Protein AF-A0A8J9VPK0-F1 (afdb_monomer_lite)

Foldseek 3Di:
DDDDPDPDPDCVVVVVVVVVVVVVVVVVVVVVVVVVVVVVVVVVVCVVCVPPLCSLLVVLVVLLVVLVVVLVVLCVVPVPVVCVVVVVDDPVRVVVSVVSNVVSVVSSVVSVVVNVVSVVVVVPDPPPDPPPDPDPDPDDDPDPDDDDDDDD

Radius of gyration: 35.79 Å; chains: 1; bounding box: 76×83×116 Å

Sequence (152 aa):
MAQRPPTEPLPWEDWAEHLMYPHLINMTAELIRDTTYKLRHAEKIKDRHSHSITYELGFIAAGIQERFQRMLKIYRKYADMKAFEESTYTVPELMNAYHVMQGDYNEIRLEKGIFHDIVRKYESTPPTTPPGPPRSTPGGRRRVTWRSNLNE

pLDDT: mean 78.14, std 18.07, range [34.44, 96.19]

Secondary structure (DSSP, 8-state):
-PPPPP-PPPTHHHHHHHHHHHHHHHHHHHHHHHHHHHHHHHHHHHHHHTT-HHHHHHHHHHHHHHHHHHHHHHHHHH--HHHHHTT-S-HHHHHHHHHHHHHHHHHHHHHHHHHHHHHHHHHTS------PPP------------------

Organism: NCBI:txid405034

Structure (mmCIF, N/CA/C/O backbone):
data_AF-A0A8J9VPK0-F1
#
_entry.id   AF-A0A8J9VPK0-F1
#
loop_
_atom_site.group_PDB
_atom_site.id
_atom_site.type_symbol
_atom_site.label_atom_id
_atom_site.label_alt_id
_atom_site.label_comp_id
_atom_site.label_asym_id
_atom_site.label_entity_id
_atom_site.label_seq_id
_atom_site.pdbx_PDB_ins_code
_atom_site.Cartn_x
_atom_site.Cartn_y
_atom_site.Cartn_z
_atom_site.occupancy
_atom_site.B_iso_or_equiv
_atom_site.auth_seq_id
_atom_site.auth_comp_id
_atom_site.auth_asym_id
_atom_site.auth_atom_id
_atom_site.pdbx_PDB_model_num
ATOM 1 N N . MET A 1 1 ? -1.304 21.893 65.669 1.00 42.88 1 MET A N 1
ATOM 2 C CA . MET A 1 1 ? -1.990 22.033 64.367 1.00 42.88 1 MET A CA 1
ATOM 3 C C . MET A 1 1 ? -0.920 22.214 63.303 1.00 42.88 1 MET A C 1
ATOM 5 O O . MET A 1 1 ? -0.283 23.256 63.292 1.00 42.88 1 MET A O 1
ATOM 9 N N . ALA A 1 2 ? -0.636 21.184 62.505 1.00 46.53 2 ALA A N 1
ATOM 10 C CA . ALA A 1 2 ? 0.344 21.279 61.422 1.00 46.53 2 ALA A CA 1
ATOM 11 C C . ALA A 1 2 ? -0.335 21.895 60.189 1.00 46.53 2 ALA A C 1
ATOM 13 O O . ALA A 1 2 ? -1.359 21.383 59.736 1.00 46.53 2 ALA A O 1
ATOM 14 N N . GLN A 1 3 ? 0.197 23.014 59.693 1.00 53.97 3 GLN A N 1
ATOM 15 C CA . GLN A 1 3 ? -0.254 23.635 58.447 1.00 53.97 3 GLN A CA 1
ATOM 16 C C . GLN A 1 3 ? 0.055 22.683 57.284 1.00 53.97 3 GLN A C 1
ATOM 18 O O . GLN A 1 3 ? 1.180 22.198 57.163 1.00 53.97 3 GLN A O 1
ATOM 23 N N . ARG A 1 4 ? -0.953 22.370 56.460 1.00 59.81 4 ARG A N 1
ATOM 24 C CA . ARG A 1 4 ? -0.746 21.612 55.218 1.00 59.81 4 ARG A CA 1
ATOM 25 C C . ARG A 1 4 ? 0.060 22.475 54.239 1.00 59.81 4 ARG A C 1
ATOM 27 O O . ARG A 1 4 ? -0.176 23.683 54.202 1.00 59.81 4 ARG A O 1
ATOM 34 N N . PRO A 1 5 ? 0.985 21.885 53.464 1.00 59.09 5 PRO A N 1
ATOM 35 C CA . PRO A 1 5 ? 1.724 22.627 52.453 1.00 59.09 5 PRO A CA 1
ATOM 36 C C . PRO A 1 5 ? 0.765 23.164 51.375 1.00 59.09 5 PRO A C 1
ATOM 38 O O . PRO A 1 5 ? -0.277 22.545 51.129 1.00 59.09 5 PRO A O 1
ATOM 41 N N . PRO A 1 6 ? 1.090 24.309 50.753 1.00 62.16 6 PRO A N 1
ATOM 42 C CA . PRO A 1 6 ? 0.264 24.906 49.711 1.00 62.16 6 PRO A CA 1
ATOM 43 C C . PRO A 1 6 ? 0.149 23.960 48.506 1.00 62.16 6 PRO A C 1
ATOM 45 O O . PRO A 1 6 ? 1.143 23.415 48.035 1.00 62.16 6 PRO A O 1
ATOM 48 N N . THR A 1 7 ? -1.079 23.758 48.027 1.00 63.50 7 THR A N 1
ATOM 49 C CA . THR A 1 7 ? -1.459 22.926 46.869 1.00 63.50 7 THR A CA 1
ATOM 50 C C . THR A 1 7 ? -1.463 23.710 45.553 1.00 63.50 7 THR A C 1
ATOM 52 O O . THR A 1 7 ? -2.238 23.395 44.653 1.00 63.50 7 THR A O 1
ATOM 55 N N . GLU A 1 8 ? -0.659 24.765 45.438 1.00 65.56 8 GLU A N 1
ATOM 56 C CA . GLU A 1 8 ? -0.534 25.475 44.164 1.00 65.56 8 GLU A CA 1
ATOM 57 C C . GLU A 1 8 ? 0.303 24.619 43.199 1.00 65.56 8 GLU A C 1
ATOM 59 O O . GLU A 1 8 ? 1.391 24.175 43.587 1.00 65.56 8 GLU A O 1
ATOM 64 N N . PRO A 1 9 ? -0.194 24.331 41.977 1.00 61.62 9 PRO A N 1
ATOM 65 C CA . PRO A 1 9 ? 0.585 23.613 40.980 1.00 61.62 9 PRO A CA 1
ATOM 66 C C . PRO A 1 9 ? 1.862 24.405 40.709 1.00 61.62 9 PRO A C 1
ATOM 68 O O . PRO A 1 9 ? 1.848 25.625 40.529 1.00 61.62 9 PRO A O 1
ATOM 71 N N . LEU A 1 10 ? 2.992 23.710 40.776 1.00 60.53 10 LEU A N 1
ATOM 72 C CA . LEU A 1 10 ? 4.291 24.333 40.603 1.00 60.53 10 LEU A CA 1
ATOM 73 C C . LEU A 1 10 ? 4.396 24.884 39.166 1.00 60.53 10 LEU A C 1
ATOM 75 O O . LEU A 1 10 ? 4.022 24.183 38.227 1.00 60.53 10 LEU A O 1
ATOM 79 N N . PRO A 1 11 ? 4.981 26.079 38.959 1.00 66.25 11 PRO A N 1
ATOM 80 C CA . PRO A 1 11 ? 4.996 26.740 37.654 1.00 66.25 11 PRO A CA 1
ATOM 81 C C . PRO A 1 11 ? 5.651 25.920 36.534 1.00 66.25 11 PRO A C 1
ATOM 83 O O . PRO A 1 11 ? 5.478 26.235 35.369 1.00 66.25 11 PRO A O 1
ATOM 86 N N . TRP A 1 12 ? 6.432 24.884 36.844 1.00 64.38 12 TRP A N 1
ATOM 87 C CA . TRP A 1 12 ? 7.152 24.113 35.833 1.00 64.38 12 TRP A CA 1
ATOM 88 C C . TRP A 1 12 ? 6.246 23.267 34.922 1.00 64.38 12 TRP A C 1
ATOM 90 O O . TRP A 1 12 ? 6.712 22.909 33.845 1.00 64.38 12 TRP A O 1
ATOM 100 N N . GLU A 1 13 ? 4.994 22.969 35.293 1.00 62.28 13 GLU A N 1
ATOM 101 C CA . GLU A 1 13 ? 4.053 22.245 34.415 1.00 62.28 13 GLU A CA 1
ATOM 102 C C . GLU A 1 13 ? 3.681 23.092 33.185 1.00 62.28 13 GLU A C 1
ATOM 104 O O . GLU A 1 13 ? 3.863 22.645 32.052 1.00 62.28 13 GLU A O 1
ATOM 109 N N . ASP A 1 14 ? 3.321 24.363 33.390 1.00 62.97 14 ASP A N 1
ATOM 110 C CA . ASP A 1 14 ? 3.019 25.309 32.305 1.00 62.97 14 ASP A CA 1
ATOM 111 C C . ASP A 1 14 ? 4.242 25.578 31.412 1.00 62.97 14 ASP A C 1
ATOM 113 O O . ASP A 1 14 ? 4.126 25.727 30.193 1.00 62.97 14 ASP A O 1
ATOM 117 N N . TRP A 1 15 ? 5.440 25.620 32.004 1.00 61.09 15 TRP A N 1
ATOM 118 C CA . TRP A 1 15 ? 6.693 25.820 31.268 1.00 61.09 15 TRP A CA 1
ATOM 119 C C . TRP A 1 15 ? 7.106 24.577 30.478 1.00 61.09 15 TRP A C 1
ATOM 121 O O . TRP A 1 15 ? 7.621 24.703 29.365 1.00 61.09 15 TRP A O 1
ATOM 131 N N . ALA A 1 16 ? 6.879 23.382 31.029 1.00 60.22 16 ALA A N 1
ATOM 132 C CA . ALA A 1 16 ? 7.121 22.128 30.334 1.00 60.22 16 ALA A CA 1
ATOM 133 C C . ALA A 1 16 ? 6.208 22.012 29.109 1.00 60.22 16 ALA A C 1
ATOM 135 O O . ALA A 1 16 ? 6.706 21.724 28.021 1.00 60.22 16 ALA A O 1
ATOM 136 N N . GLU A 1 17 ? 4.917 22.333 29.240 1.00 61.09 17 GLU A N 1
ATOM 137 C CA . GLU A 1 17 ? 3.999 22.389 28.099 1.00 61.09 17 GLU A CA 1
ATOM 138 C C . GLU A 1 17 ? 4.445 23.428 27.060 1.00 61.09 17 GLU A C 1
ATOM 140 O O . GLU A 1 17 ? 4.558 23.104 25.874 1.00 61.09 17 GLU A O 1
ATOM 145 N N . HIS A 1 18 ? 4.802 24.646 27.488 1.00 64.44 18 HIS A N 1
ATOM 146 C CA . HIS A 1 18 ? 5.265 25.711 26.587 1.00 64.44 18 HIS A CA 1
ATOM 147 C C . HIS A 1 18 ? 6.545 25.365 25.815 1.00 64.44 18 HIS A C 1
ATOM 149 O O . HIS A 1 18 ? 6.712 25.819 24.684 1.00 64.44 18 HIS A O 1
ATOM 155 N N . LEU A 1 19 ? 7.452 24.573 26.394 1.00 68.12 19 LEU A N 1
ATOM 156 C CA . LEU A 1 19 ? 8.678 24.109 25.731 1.00 68.12 19 LEU A CA 1
ATOM 157 C C . LEU A 1 19 ? 8.443 22.867 24.857 1.00 68.12 19 LEU A C 1
ATOM 159 O O . LEU A 1 19 ? 9.154 22.661 23.868 1.00 68.12 19 LEU A O 1
ATOM 163 N N . MET A 1 20 ? 7.428 22.063 25.178 1.00 74.25 20 MET A N 1
ATOM 164 C CA . MET A 1 20 ? 7.103 20.838 24.452 1.00 74.25 20 MET A CA 1
ATOM 165 C C . MET A 1 20 ? 6.479 21.127 23.081 1.00 74.25 20 MET A C 1
ATOM 167 O O . MET A 1 20 ? 6.825 20.457 22.106 1.00 74.25 20 MET A O 1
ATOM 171 N N . TYR A 1 21 ? 5.629 22.155 22.963 1.00 77.06 21 TYR A N 1
ATOM 172 C CA . TYR A 1 21 ? 5.005 22.523 21.683 1.00 77.06 21 TYR A CA 1
ATOM 173 C C . TYR A 1 21 ? 6.022 22.928 20.593 1.00 77.06 21 TYR A C 1
ATOM 175 O O . TYR A 1 21 ? 5.986 22.334 19.511 1.00 77.06 21 TYR A O 1
ATOM 183 N N . PRO A 1 22 ? 6.972 23.858 20.826 1.00 85.12 22 PRO A N 1
ATOM 184 C CA . PRO A 1 22 ? 8.008 24.195 19.849 1.00 85.12 22 PRO A CA 1
ATOM 185 C C . PRO A 1 22 ? 8.885 22.997 19.476 1.00 85.12 22 PRO A C 1
ATOM 187 O O . PRO A 1 22 ? 9.261 22.840 18.314 1.00 85.12 22 PRO A O 1
ATOM 190 N N . HIS A 1 23 ? 9.195 22.130 20.445 1.00 83.81 23 HIS A N 1
ATOM 191 C CA . HIS A 1 23 ? 9.985 20.927 20.199 1.00 83.81 23 HIS A CA 1
ATOM 192 C C . HIS A 1 23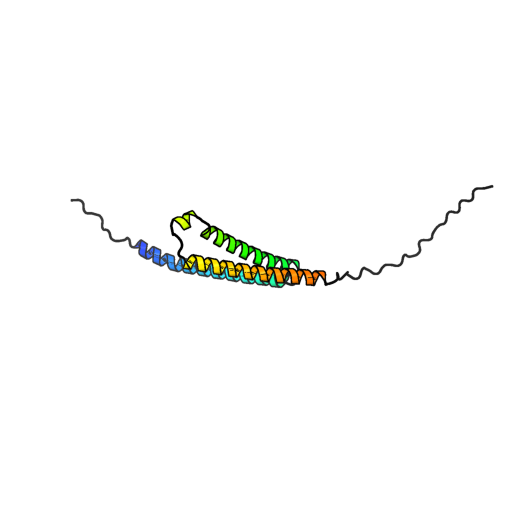 ? 9.240 19.929 19.301 1.00 83.81 23 HIS A C 1
ATOM 194 O O . HIS A 1 23 ? 9.804 19.444 18.321 1.00 83.81 23 HIS A O 1
ATOM 200 N N . LEU A 1 24 ? 7.954 19.687 19.569 1.00 85.25 24 LEU A N 1
ATOM 201 C CA . LEU A 1 24 ? 7.099 18.834 18.746 1.00 85.25 24 LEU A CA 1
ATOM 202 C C . LEU A 1 24 ? 6.967 19.378 17.314 1.00 85.25 24 LEU A C 1
ATOM 204 O O . LEU A 1 24 ? 7.055 18.613 16.352 1.00 85.25 24 LEU A O 1
ATOM 208 N N . ILE A 1 25 ? 6.810 20.697 17.161 1.00 88.62 25 ILE A N 1
ATOM 209 C CA . ILE A 1 25 ? 6.760 21.364 15.851 1.00 88.62 25 ILE A CA 1
ATOM 210 C C . ILE A 1 25 ? 8.074 21.156 15.091 1.00 88.62 25 ILE A C 1
ATOM 212 O O . ILE A 1 25 ? 8.045 20.778 13.919 1.00 88.62 25 ILE A O 1
ATOM 216 N N . ASN A 1 26 ? 9.220 21.339 15.751 1.00 91.50 26 ASN A N 1
ATOM 217 C CA . ASN A 1 26 ? 10.530 21.136 15.132 1.00 91.50 26 ASN A CA 1
ATOM 218 C C . ASN A 1 26 ? 10.748 19.678 14.711 1.00 91.50 26 ASN A C 1
ATOM 220 O O . ASN A 1 26 ? 11.117 19.434 13.563 1.00 91.50 26 ASN A O 1
ATOM 224 N N . MET A 1 27 ? 10.437 18.710 15.578 1.00 90.88 27 MET A N 1
ATOM 225 C CA . MET A 1 27 ? 10.515 17.288 15.223 1.00 90.88 27 MET A CA 1
ATOM 226 C C . MET A 1 27 ? 9.599 16.946 14.043 1.00 90.88 27 MET A C 1
ATOM 228 O O . MET A 1 27 ? 9.996 16.228 13.128 1.00 90.88 27 MET A O 1
ATOM 232 N N . THR A 1 28 ? 8.381 17.491 14.024 1.00 92.12 28 THR A N 1
ATOM 233 C CA . THR A 1 28 ? 7.437 17.282 12.918 1.00 92.12 28 THR A CA 1
ATOM 234 C C . THR A 1 28 ? 7.987 17.861 11.613 1.00 92.12 28 THR A C 1
ATOM 236 O O . THR A 1 28 ? 7.937 17.206 10.572 1.00 92.12 28 THR A O 1
ATOM 239 N N . ALA A 1 29 ? 8.566 19.062 11.654 1.00 92.94 29 ALA A N 1
ATOM 240 C CA . ALA A 1 29 ? 9.187 19.691 10.494 1.00 92.94 29 ALA A CA 1
ATOM 241 C C . ALA A 1 29 ? 10.392 18.891 9.966 1.00 92.94 29 ALA A C 1
ATOM 243 O O . ALA A 1 29 ? 10.556 18.755 8.750 1.00 92.94 29 ALA A O 1
ATOM 244 N N . GLU A 1 30 ? 11.217 18.334 10.853 1.00 93.44 30 GLU A N 1
ATOM 245 C CA . GLU A 1 30 ? 12.329 17.455 10.480 1.00 93.44 30 GLU A CA 1
ATOM 246 C C . GLU A 1 30 ? 11.840 16.155 9.841 1.00 93.44 30 GLU A C 1
ATOM 248 O O . GLU A 1 30 ? 12.327 15.789 8.769 1.00 93.44 30 GLU A O 1
ATOM 253 N N . LEU A 1 31 ? 10.824 15.511 10.423 1.00 92.88 31 LEU A N 1
ATOM 254 C CA . LEU A 1 31 ? 10.202 14.312 9.858 1.00 92.88 31 LEU A CA 1
ATOM 255 C C 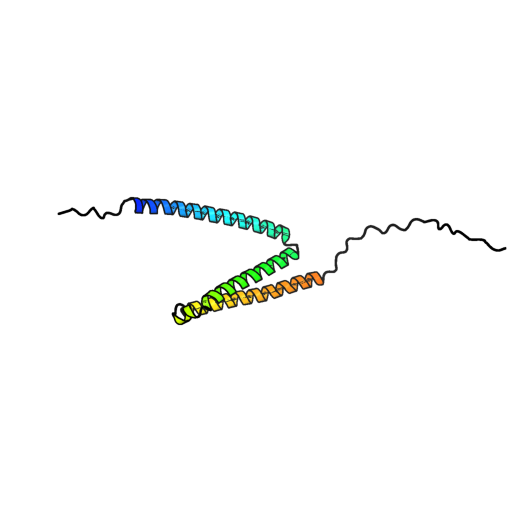. LEU A 1 31 ? 9.628 14.575 8.463 1.00 92.88 31 LEU A C 1
ATOM 257 O O . LEU A 1 31 ? 9.844 13.781 7.547 1.00 92.88 31 LEU A O 1
ATOM 261 N N . ILE A 1 32 ? 8.941 15.703 8.266 1.00 94.69 32 ILE A N 1
ATOM 262 C CA . ILE A 1 32 ? 8.402 16.085 6.953 1.00 94.69 32 ILE A CA 1
ATOM 263 C C . ILE A 1 32 ? 9.536 16.269 5.941 1.00 94.69 32 ILE A C 1
ATOM 265 O O . ILE A 1 32 ? 9.452 15.758 4.819 1.00 94.69 32 ILE A O 1
ATOM 269 N N . ARG A 1 33 ? 10.613 16.971 6.316 1.00 94.50 33 ARG A N 1
ATOM 270 C CA . ARG A 1 33 ? 11.772 17.175 5.433 1.00 94.50 33 ARG A CA 1
ATOM 271 C C . ARG A 1 33 ? 12.430 15.851 5.061 1.00 94.50 33 ARG A C 1
ATOM 273 O O . ARG A 1 33 ? 12.638 15.609 3.874 1.00 94.50 33 ARG A O 1
ATOM 280 N N . ASP A 1 34 ? 12.716 14.997 6.039 1.00 95.56 34 ASP A N 1
ATOM 281 C CA . ASP A 1 34 ? 13.306 13.672 5.815 1.00 95.56 34 ASP A CA 1
ATOM 282 C C . ASP A 1 34 ? 12.433 12.821 4.881 1.00 95.56 34 ASP A C 1
ATOM 284 O O . ASP A 1 34 ? 12.911 12.304 3.868 1.00 95.56 34 ASP A O 1
ATOM 288 N N . THR A 1 35 ? 11.126 12.769 5.146 1.00 92.75 35 THR A N 1
ATOM 289 C CA . THR A 1 35 ? 10.162 12.045 4.305 1.00 92.75 35 THR A CA 1
ATOM 290 C C . THR A 1 35 ? 10.164 12.582 2.872 1.00 92.75 35 THR A C 1
ATOM 292 O O . THR A 1 35 ? 10.211 11.809 1.916 1.00 92.75 35 THR A O 1
ATOM 295 N N . THR A 1 36 ? 10.206 13.907 2.703 1.00 94.31 36 THR A N 1
ATOM 296 C CA . THR A 1 36 ? 10.271 14.553 1.381 1.00 94.31 36 THR A CA 1
ATOM 297 C C . THR A 1 36 ? 11.549 14.177 0.628 1.00 94.31 36 THR A C 1
ATOM 299 O O . THR A 1 36 ? 11.507 13.887 -0.569 1.00 94.31 36 THR A O 1
ATOM 302 N N . TYR A 1 37 ? 12.700 14.157 1.307 1.00 93.19 37 TYR A N 1
ATOM 303 C CA . TYR A 1 37 ? 13.966 13.756 0.691 1.00 93.19 37 TYR A CA 1
ATOM 304 C C . TYR A 1 37 ? 13.969 12.283 0.280 1.00 93.19 37 TYR A C 1
ATOM 306 O O . TYR A 1 37 ? 14.400 11.960 -0.831 1.00 93.19 37 TYR A O 1
ATOM 314 N N . LYS A 1 38 ? 13.450 11.399 1.135 1.00 93.88 38 LYS A N 1
ATOM 315 C CA . LYS A 1 38 ? 13.334 9.966 0.843 1.00 93.88 38 LYS A CA 1
ATOM 316 C C . LYS A 1 38 ? 12.411 9.699 -0.342 1.00 93.88 38 LYS A C 1
ATOM 318 O O . LYS A 1 38 ? 12.780 8.912 -1.211 1.00 93.88 38 LYS A O 1
ATOM 323 N N . LEU A 1 39 ? 11.279 10.400 -0.433 1.00 92.25 39 LEU A N 1
ATOM 324 C CA . LEU A 1 39 ? 10.370 10.310 -1.580 1.00 92.25 39 LEU A CA 1
ATOM 325 C C . LEU A 1 39 ? 11.066 10.706 -2.885 1.00 92.25 39 LEU A C 1
ATOM 327 O O . LEU A 1 39 ? 11.087 9.919 -3.828 1.00 92.25 39 LEU A O 1
ATOM 331 N N . ARG A 1 40 ? 11.744 11.860 -2.911 1.00 92.19 40 ARG A N 1
ATOM 332 C CA . ARG A 1 40 ? 12.511 12.296 -4.094 1.00 92.19 40 ARG A CA 1
ATOM 333 C C . ARG A 1 40 ? 13.591 11.294 -4.498 1.00 92.19 40 ARG A C 1
ATOM 335 O O . ARG A 1 40 ? 13.888 11.132 -5.679 1.00 92.19 40 ARG A O 1
ATOM 342 N N . HIS A 1 41 ? 14.233 10.649 -3.527 1.00 92.19 41 HIS A N 1
ATOM 343 C CA . HIS A 1 41 ? 15.240 9.632 -3.813 1.00 92.19 41 HIS A CA 1
ATOM 344 C C . HIS A 1 41 ? 14.609 8.351 -4.379 1.00 92.19 41 HIS A C 1
ATOM 346 O O . HIS A 1 41 ? 15.132 7.781 -5.336 1.00 92.19 41 HIS A O 1
ATOM 352 N N . ALA A 1 42 ? 13.476 7.918 -3.825 1.00 88.00 42 ALA A N 1
ATOM 353 C CA . ALA A 1 42 ? 12.723 6.772 -4.320 1.00 88.00 42 ALA A CA 1
ATOM 354 C C . ALA A 1 42 ? 12.225 6.993 -5.759 1.00 88.00 42 ALA A C 1
ATOM 356 O O . ALA A 1 42 ? 12.361 6.095 -6.587 1.00 88.00 42 ALA A O 1
ATOM 357 N N . GLU A 1 43 ? 11.745 8.196 -6.086 1.00 89.50 43 GLU A N 1
ATOM 358 C CA . GLU A 1 43 ? 11.350 8.580 -7.450 1.00 89.50 43 GLU A CA 1
ATOM 359 C C . GLU A 1 43 ? 12.516 8.462 -8.436 1.00 89.50 43 GLU A C 1
ATOM 361 O O . GLU A 1 43 ? 12.391 7.808 -9.466 1.00 89.50 43 GLU A O 1
ATOM 366 N N . LYS A 1 44 ? 13.698 8.979 -8.084 1.00 90.25 44 LYS A N 1
ATOM 367 C CA . LYS A 1 44 ? 14.893 8.842 -8.935 1.00 90.25 44 LYS A CA 1
ATOM 368 C C . LYS A 1 44 ? 15.282 7.384 -9.190 1.00 90.25 44 LYS A C 1
ATOM 370 O O . LYS A 1 44 ? 15.734 7.054 -10.285 1.00 90.25 44 LYS A O 1
ATOM 375 N N . ILE A 1 45 ? 15.156 6.516 -8.182 1.00 85.62 45 ILE A N 1
ATOM 376 C CA . ILE A 1 45 ? 15.410 5.075 -8.338 1.00 85.62 45 ILE A CA 1
ATOM 377 C C . ILE A 1 45 ? 14.365 4.465 -9.272 1.00 85.62 45 ILE A C 1
ATOM 379 O O . ILE A 1 45 ? 14.728 3.721 -10.184 1.00 85.62 45 ILE A O 1
ATOM 383 N N . LYS A 1 46 ? 13.087 4.799 -9.069 1.00 86.94 46 LYS A N 1
ATOM 384 C CA . LYS A 1 46 ? 11.990 4.346 -9.923 1.00 86.94 46 LYS A CA 1
ATOM 385 C C . LYS A 1 46 ? 12.236 4.718 -11.378 1.00 86.94 46 LYS A C 1
ATOM 387 O O . LYS A 1 46 ? 12.212 3.835 -12.225 1.00 86.94 46 LYS A O 1
ATOM 392 N N . ASP A 1 47 ? 12.556 5.973 -11.663 1.00 87.69 47 ASP A N 1
ATOM 393 C CA . ASP A 1 47 ? 12.780 6.441 -13.034 1.00 87.69 47 ASP A CA 1
ATOM 394 C C . ASP A 1 47 ? 13.980 5.757 -13.695 1.00 87.69 47 ASP A C 1
ATOM 396 O O . ASP A 1 47 ? 13.955 5.451 -14.887 1.00 87.69 47 ASP A O 1
ATOM 400 N N . ARG A 1 48 ? 15.027 5.461 -12.917 1.00 87.12 48 ARG A N 1
ATOM 401 C CA . ARG A 1 48 ? 16.217 4.762 -13.413 1.00 87.12 48 ARG A CA 1
ATOM 402 C C . ARG A 1 48 ? 15.937 3.303 -13.777 1.00 87.12 48 ARG A C 1
ATOM 404 O O . ARG A 1 48 ? 16.541 2.793 -14.717 1.00 87.12 48 ARG A O 1
ATOM 411 N N . HIS A 1 49 ? 15.071 2.626 -13.026 1.00 83.50 49 HIS A N 1
ATOM 412 C CA . HIS A 1 49 ? 14.841 1.186 -13.162 1.00 83.50 49 HIS A CA 1
ATOM 413 C C . HIS A 1 49 ? 13.503 0.819 -13.809 1.00 83.50 49 HIS A C 1
ATOM 415 O O . HIS A 1 49 ? 13.301 -0.354 -14.110 1.00 83.50 49 HIS A O 1
ATOM 421 N N . SER A 1 50 ? 12.642 1.796 -14.094 1.00 79.00 50 SER A N 1
ATOM 422 C CA . SER A 1 50 ? 11.298 1.617 -14.663 1.00 79.00 50 SER A CA 1
ATOM 423 C C . SER A 1 50 ? 11.262 0.776 -15.937 1.00 79.00 50 SER A C 1
ATOM 425 O O . SER A 1 50 ? 10.296 0.068 -16.160 1.00 79.00 50 SER A O 1
ATOM 427 N N . HIS A 1 51 ? 12.326 0.800 -16.741 1.00 80.81 51 HIS A N 1
ATOM 428 C CA . HIS A 1 51 ? 12.413 0.080 -18.015 1.00 80.81 51 HIS A CA 1
ATOM 429 C C . HIS A 1 51 ? 12.805 -1.402 -17.867 1.00 80.81 51 HIS A C 1
ATOM 431 O O . HIS A 1 51 ? 12.854 -2.138 -18.853 1.00 80.81 51 HIS A O 1
ATOM 437 N N . SER A 1 52 ? 13.153 -1.842 -16.655 1.00 86.62 52 SER A N 1
ATOM 438 C CA . SER A 1 52 ? 13.509 -3.231 -16.380 1.00 86.62 52 SER A CA 1
ATOM 439 C C . SER A 1 52 ? 12.265 -4.036 -16.028 1.00 86.62 52 SER A C 1
ATOM 441 O O . SER A 1 52 ? 11.574 -3.717 -15.061 1.00 86.62 52 SER A O 1
ATOM 443 N N . ILE A 1 53 ? 12.043 -5.150 -16.732 1.00 85.88 53 ILE A N 1
ATOM 444 C CA . ILE A 1 53 ? 10.960 -6.096 -16.424 1.00 85.88 53 ILE A CA 1
ATOM 445 C C . ILE A 1 53 ? 10.984 -6.532 -14.955 1.00 85.88 53 ILE A C 1
ATOM 447 O O . ILE A 1 53 ? 9.951 -6.586 -14.295 1.00 85.88 53 ILE A O 1
ATOM 451 N N . THR A 1 54 ? 12.174 -6.798 -14.411 1.00 86.62 54 THR A N 1
ATOM 452 C CA . THR A 1 54 ? 12.340 -7.237 -13.023 1.00 86.62 54 THR A CA 1
ATOM 453 C C . THR A 1 54 ? 11.869 -6.164 -12.047 1.00 86.62 54 THR A C 1
ATOM 455 O O . THR A 1 54 ? 11.318 -6.488 -10.997 1.00 86.62 54 THR A O 1
ATOM 458 N N . TYR A 1 55 ? 12.062 -4.890 -12.396 1.00 88.56 55 TYR A N 1
ATOM 459 C CA . TYR A 1 55 ? 11.582 -3.776 -11.591 1.00 88.56 55 TYR A CA 1
ATOM 460 C C . TYR A 1 55 ? 10.059 -3.643 -11.678 1.00 88.56 55 TYR A C 1
ATOM 462 O O . TYR A 1 55 ? 9.419 -3.548 -10.637 1.00 88.56 55 TYR A O 1
ATOM 470 N N . GLU A 1 56 ? 9.468 -3.694 -12.878 1.00 87.00 56 GLU A N 1
ATOM 471 C CA . GLU A 1 56 ? 8.008 -3.612 -13.048 1.00 87.00 56 GLU A CA 1
ATOM 472 C C . GLU A 1 56 ? 7.281 -4.749 -12.313 1.00 87.00 56 GLU A C 1
ATOM 474 O O . GLU A 1 56 ? 6.353 -4.506 -11.540 1.00 87.00 56 GLU A O 1
ATOM 479 N N . LEU A 1 57 ? 7.747 -5.990 -12.486 1.00 91.06 57 LEU A N 1
ATOM 480 C CA . LEU A 1 57 ? 7.177 -7.153 -11.803 1.00 91.06 57 LEU A CA 1
ATOM 481 C C . LEU A 1 57 ? 7.390 -7.080 -10.289 1.00 91.06 57 LEU A C 1
ATOM 483 O O . LEU A 1 57 ? 6.472 -7.381 -9.527 1.00 91.06 57 LEU A O 1
ATOM 487 N N . GLY A 1 58 ? 8.580 -6.662 -9.846 1.00 91.31 58 GLY A N 1
ATOM 488 C CA . GLY A 1 58 ? 8.889 -6.487 -8.428 1.00 91.31 58 GLY A CA 1
ATOM 489 C C . GLY A 1 58 ? 8.032 -5.405 -7.769 1.00 91.31 58 GLY A C 1
ATOM 490 O O . GLY A 1 58 ? 7.555 -5.597 -6.653 1.00 91.31 58 GLY A O 1
ATOM 491 N N . PHE A 1 59 ? 7.782 -4.301 -8.474 1.00 90.38 59 PHE A N 1
ATOM 492 C CA . PHE A 1 59 ? 6.924 -3.214 -8.010 1.00 90.38 59 PHE A CA 1
ATOM 493 C C . PHE A 1 59 ? 5.479 -3.687 -7.809 1.00 90.38 59 PHE A C 1
ATOM 495 O O . PHE A 1 59 ? 4.895 -3.446 -6.754 1.00 90.38 59 PHE A O 1
ATOM 502 N N . ILE A 1 60 ? 4.926 -4.429 -8.775 1.00 92.44 60 ILE A N 1
ATOM 503 C CA . ILE A 1 60 ? 3.576 -4.999 -8.661 1.00 92.44 60 ILE A CA 1
ATOM 504 C C . ILE A 1 60 ? 3.513 -6.033 -7.532 1.00 92.44 60 ILE A C 1
ATOM 506 O O . ILE A 1 60 ? 2.596 -6.004 -6.714 1.00 92.44 60 ILE A O 1
ATOM 510 N N . ALA A 1 61 ? 4.501 -6.927 -7.441 1.00 91.94 61 ALA A N 1
ATOM 511 C CA . ALA A 1 61 ? 4.553 -7.930 -6.381 1.00 91.94 61 ALA A CA 1
ATOM 512 C C . ALA A 1 61 ? 4.594 -7.290 -4.982 1.00 91.94 61 ALA A C 1
ATOM 514 O O . ALA A 1 61 ? 3.909 -7.762 -4.072 1.00 91.94 61 ALA A O 1
ATOM 515 N N . ALA A 1 62 ? 5.342 -6.194 -4.818 1.00 93.00 62 ALA A N 1
ATOM 516 C CA . ALA A 1 62 ? 5.378 -5.433 -3.574 1.00 93.00 62 ALA A CA 1
ATOM 517 C C . ALA A 1 62 ? 4.007 -4.826 -3.230 1.00 93.00 62 ALA A C 1
ATOM 519 O O . ALA A 1 62 ? 3.568 -4.943 -2.086 1.00 93.00 62 ALA A O 1
ATOM 520 N N . GLY A 1 63 ? 3.302 -4.256 -4.215 1.00 92.12 63 GLY A N 1
ATOM 521 C CA . GLY A 1 63 ? 1.941 -3.740 -4.032 1.00 92.12 63 GLY A CA 1
ATOM 522 C C . GLY A 1 63 ? 0.955 -4.824 -3.582 1.00 92.12 63 GLY A C 1
ATOM 523 O O . GLY A 1 63 ? 0.207 -4.638 -2.615 1.00 92.12 63 GLY A O 1
ATOM 524 N N . ILE A 1 64 ? 0.990 -5.993 -4.226 1.00 92.81 64 ILE A N 1
ATOM 525 C CA . ILE A 1 64 ? 0.163 -7.145 -3.845 1.00 92.81 64 ILE A CA 1
ATOM 526 C C . ILE A 1 64 ? 0.474 -7.559 -2.402 1.00 92.81 64 ILE A C 1
ATOM 528 O O . ILE A 1 64 ? -0.439 -7.743 -1.591 1.00 92.81 64 ILE A O 1
ATOM 532 N N . GLN A 1 65 ? 1.759 -7.683 -2.063 1.00 95.12 65 GLN A N 1
ATOM 533 C CA . GLN A 1 65 ? 2.197 -8.089 -0.732 1.00 95.12 65 GLN A CA 1
ATOM 534 C C . GLN A 1 65 ? 1.745 -7.101 0.353 1.00 95.12 65 GLN A C 1
ATOM 536 O O . GLN A 1 65 ? 1.253 -7.537 1.395 1.00 95.12 65 GLN A O 1
ATOM 541 N N . GLU A 1 66 ? 1.876 -5.794 0.122 1.00 95.00 66 GLU A N 1
ATOM 542 C CA . GLU A 1 66 ? 1.466 -4.762 1.080 1.00 95.00 66 GLU A CA 1
ATOM 543 C C . GLU A 1 66 ? -0.032 -4.865 1.406 1.00 95.00 66 GLU A C 1
ATOM 545 O O . GLU A 1 66 ? -0.425 -4.878 2.577 1.00 95.00 66 GLU A O 1
ATOM 550 N N . ARG A 1 67 ? -0.875 -5.019 0.380 1.00 94.31 67 ARG A N 1
ATOM 551 C CA . ARG A 1 67 ? -2.327 -5.157 0.557 1.00 94.31 67 ARG A CA 1
ATOM 552 C C . ARG A 1 67 ? -2.701 -6.447 1.265 1.00 94.31 67 ARG A C 1
ATOM 554 O O . ARG A 1 67 ? -3.508 -6.416 2.190 1.00 94.31 67 ARG A O 1
ATOM 561 N N . PHE A 1 68 ? -2.061 -7.567 0.923 1.00 94.38 68 PHE A N 1
ATOM 562 C CA . PHE A 1 68 ? -2.259 -8.817 1.660 1.00 94.38 68 PHE A CA 1
ATOM 563 C C . PHE A 1 68 ? -1.903 -8.670 3.141 1.00 94.38 68 PHE A C 1
ATOM 565 O O . PHE A 1 68 ? -2.646 -9.139 4.004 1.00 94.38 68 PHE A O 1
ATOM 572 N N . GLN A 1 69 ? -0.796 -7.996 3.461 1.00 95.38 69 GLN A N 1
ATOM 573 C CA . GLN A 1 69 ? -0.410 -7.742 4.849 1.00 95.38 69 GLN A CA 1
ATOM 574 C C . GLN A 1 69 ? -1.429 -6.856 5.576 1.00 95.38 69 GLN A C 1
ATOM 576 O O . GLN A 1 69 ? -1.777 -7.143 6.725 1.00 95.38 69 GLN A O 1
ATOM 581 N N . ARG A 1 70 ? -1.947 -5.815 4.914 1.00 95.00 70 ARG A N 1
ATOM 582 C CA . ARG A 1 70 ? -2.989 -4.937 5.465 1.00 95.00 70 ARG A CA 1
ATOM 583 C C . ARG A 1 70 ? -4.282 -5.702 5.740 1.00 95.00 70 ARG A C 1
ATOM 585 O O . ARG A 1 70 ? -4.779 -5.655 6.866 1.00 95.00 70 ARG A O 1
ATOM 592 N N . MET A 1 71 ? -4.761 -6.481 4.772 1.00 94.44 71 MET A N 1
ATOM 593 C CA . MET A 1 71 ? -5.931 -7.348 4.929 1.00 94.44 71 MET A CA 1
ATOM 594 C C . MET A 1 71 ? -5.753 -8.344 6.077 1.00 94.44 71 MET A C 1
ATOM 596 O O . MET A 1 71 ? -6.650 -8.492 6.902 1.00 94.44 71 MET A O 1
ATOM 600 N N . LEU A 1 72 ? -4.587 -8.994 6.182 1.00 94.31 72 LEU A N 1
ATOM 601 C CA . LEU A 1 72 ? -4.281 -9.920 7.278 1.00 94.31 72 LEU A CA 1
ATOM 602 C C . LEU A 1 72 ? -4.282 -9.224 8.640 1.00 94.31 72 LEU A C 1
ATOM 604 O O . LEU A 1 72 ? -4.740 -9.806 9.622 1.00 94.31 72 LEU A O 1
ATOM 608 N N . LYS A 1 73 ? -3.781 -7.989 8.718 1.00 94.25 73 LYS A N 1
ATOM 609 C CA . LYS A 1 73 ? -3.792 -7.199 9.954 1.00 94.25 73 LYS A CA 1
ATOM 610 C C . LYS A 1 73 ? -5.219 -6.865 10.389 1.00 94.25 73 LYS A C 1
ATOM 612 O O . LYS A 1 73 ? -5.533 -7.012 11.567 1.00 94.25 73 LYS A O 1
ATOM 617 N N . ILE A 1 74 ? -6.073 -6.454 9.450 1.00 92.25 74 ILE A N 1
ATOM 618 C CA . ILE A 1 74 ? -7.494 -6.187 9.711 1.00 92.25 74 ILE A CA 1
ATOM 619 C C . ILE A 1 74 ? -8.186 -7.478 10.149 1.00 92.25 74 ILE A C 1
ATOM 621 O O . ILE A 1 74 ? -8.797 -7.510 11.213 1.00 92.25 74 ILE A O 1
ATOM 625 N N . TYR A 1 75 ? -8.009 -8.562 9.394 1.00 90.69 75 TYR A N 1
ATOM 626 C CA . TYR A 1 75 ? -8.573 -9.865 9.728 1.00 90.69 75 TYR A CA 1
ATOM 627 C C . TYR A 1 75 ? -8.186 -10.304 11.142 1.00 90.69 75 TYR A C 1
ATOM 629 O O . TYR A 1 75 ? -9.058 -10.614 11.939 1.00 90.69 75 TYR A O 1
ATOM 637 N N . ARG A 1 76 ? -6.897 -10.252 11.499 1.00 90.69 76 ARG A N 1
ATOM 638 C CA . ARG A 1 76 ? -6.427 -10.623 12.845 1.00 90.69 76 ARG A CA 1
ATOM 639 C C . ARG A 1 76 ? -7.038 -9.766 13.950 1.00 90.69 76 ARG A C 1
ATOM 641 O O . ARG A 1 76 ? -7.299 -10.295 15.020 1.00 90.69 76 ARG A O 1
ATOM 648 N N . LYS A 1 77 ? -7.253 -8.471 13.701 1.00 88.12 77 LYS A N 1
ATOM 649 C CA . LYS A 1 77 ? -7.882 -7.566 14.670 1.00 88.12 77 LYS A CA 1
ATOM 650 C C . LYS A 1 77 ? -9.339 -7.955 14.937 1.00 88.12 77 LYS A C 1
ATOM 652 O O . LYS A 1 77 ? -9.754 -7.959 16.085 1.00 88.12 77 LYS A O 1
ATOM 657 N N . TYR A 1 78 ? -10.101 -8.268 13.891 1.00 85.38 78 TYR A N 1
ATOM 658 C CA . TYR A 1 78 ? -11.545 -8.511 14.004 1.00 85.38 78 TYR A CA 1
ATOM 659 C C . TYR A 1 78 ? -11.931 -9.993 14.138 1.00 85.38 78 TYR A C 1
ATOM 661 O O . TYR A 1 78 ? -13.082 -10.290 14.438 1.00 85.38 78 TYR A O 1
ATOM 669 N N . ALA A 1 79 ? -10.996 -10.925 13.937 1.00 85.19 79 ALA A N 1
ATOM 670 C CA . ALA A 1 79 ? -11.205 -12.362 14.131 1.00 85.19 79 ALA A CA 1
ATOM 671 C C . ALA A 1 79 ? -11.003 -12.822 15.588 1.00 85.19 79 ALA A C 1
ATOM 673 O O . ALA A 1 79 ? -11.148 -14.011 15.871 1.00 85.19 79 ALA A O 1
ATOM 674 N N . ASP A 1 80 ? -10.649 -11.917 16.506 1.00 84.94 80 ASP A N 1
ATOM 675 C CA . ASP A 1 80 ? -10.508 -12.251 17.922 1.00 84.94 80 ASP A CA 1
ATOM 676 C C . ASP A 1 80 ? -11.883 -12.509 18.557 1.00 84.94 80 ASP A C 1
ATOM 678 O O . ASP A 1 80 ? -12.668 -11.589 18.798 1.00 84.94 80 ASP A O 1
ATOM 682 N N . MET A 1 81 ? -12.172 -13.785 18.830 1.00 73.50 81 MET A N 1
ATOM 683 C CA . MET A 1 81 ? -13.430 -14.218 19.442 1.00 73.50 81 MET A CA 1
ATOM 684 C C . MET A 1 81 ? -13.642 -13.624 20.836 1.00 73.50 81 MET A C 1
ATOM 686 O O . MET A 1 81 ? -14.783 -13.353 21.195 1.00 73.50 81 MET A O 1
ATOM 690 N N . LYS A 1 82 ? -12.572 -13.361 21.599 1.00 78.75 82 LYS A N 1
ATOM 691 C CA . LYS A 1 82 ? -12.705 -12.782 22.945 1.00 78.75 82 LYS A CA 1
ATOM 692 C C . LYS A 1 82 ? -13.230 -11.350 22.883 1.00 78.75 82 LYS A C 1
ATOM 694 O O . LYS A 1 82 ? -14.177 -11.008 23.578 1.00 78.75 82 LYS A O 1
ATOM 699 N N . ALA A 1 83 ? -12.680 -10.547 21.974 1.00 77.38 83 ALA A N 1
ATOM 700 C CA . ALA A 1 83 ? -13.142 -9.180 21.736 1.00 77.38 83 ALA A CA 1
ATOM 701 C C . ALA A 1 83 ? -14.574 -9.132 21.164 1.00 77.38 83 ALA A C 1
ATOM 703 O O . ALA A 1 83 ? -15.309 -8.163 21.362 1.00 77.38 83 ALA A O 1
ATOM 704 N N . PHE A 1 84 ? -14.994 -10.183 20.454 1.00 71.88 84 PHE A N 1
ATOM 705 C CA . PHE A 1 84 ? -16.374 -10.315 19.994 1.00 71.88 84 PHE A CA 1
ATOM 706 C C . PHE A 1 84 ? -17.341 -10.625 21.148 1.00 71.88 84 PHE A C 1
ATOM 708 O O . PHE A 1 84 ? -18.378 -9.973 21.259 1.00 71.88 84 PHE A O 1
ATOM 715 N N . GLU A 1 85 ? -16.996 -11.569 22.029 1.00 73.25 85 GLU A N 1
ATOM 716 C CA . GLU A 1 85 ? -17.792 -11.907 23.222 1.00 73.25 85 GLU A CA 1
ATOM 717 C C . GLU A 1 85 ? -17.944 -10.709 24.172 1.00 73.25 85 GLU A C 1
ATOM 719 O O . GLU A 1 85 ? -19.024 -10.468 24.712 1.00 73.25 85 GLU A O 1
ATOM 724 N N . GLU A 1 86 ? -16.894 -9.899 24.303 1.00 86.31 86 GLU A N 1
ATOM 725 C CA . GLU A 1 86 ? -16.881 -8.672 25.107 1.00 86.31 86 GLU A CA 1
ATOM 726 C C . GLU A 1 86 ? -17.613 -7.488 24.441 1.00 86.31 86 GLU A C 1
ATOM 728 O O . GLU A 1 86 ? -17.635 -6.387 24.992 1.00 86.31 86 GLU A O 1
ATOM 733 N N . SER A 1 87 ? -18.237 -7.688 23.269 1.00 72.75 87 SER A N 1
ATOM 734 C CA . SER A 1 87 ? -18.936 -6.644 22.497 1.00 72.75 87 SER A CA 1
ATOM 735 C C . SER A 1 87 ? -18.071 -5.402 22.229 1.00 72.75 87 SER A C 1
ATOM 737 O O . SER A 1 87 ? -18.573 -4.280 22.174 1.00 72.75 87 SER A O 1
ATOM 739 N N . THR A 1 88 ? -16.757 -5.589 22.061 1.00 78.62 88 THR A N 1
ATOM 740 C CA . THR A 1 88 ? -15.791 -4.485 21.951 1.00 78.62 88 THR A CA 1
ATOM 741 C C . THR A 1 88 ? -15.930 -3.698 20.645 1.00 78.62 88 THR A C 1
ATOM 743 O O . THR A 1 88 ? -15.530 -2.538 20.584 1.00 78.62 88 THR A O 1
ATOM 746 N N . TYR A 1 89 ? -16.489 -4.309 19.596 1.00 82.75 89 TYR A N 1
ATOM 747 C CA . TYR A 1 89 ? -16.615 -3.697 18.274 1.00 82.75 89 TYR A CA 1
ATOM 748 C C . TYR A 1 89 ? -18.061 -3.386 17.919 1.00 82.75 89 TYR A C 1
ATOM 750 O O . TYR A 1 89 ? -18.959 -4.217 18.052 1.00 82.75 89 TYR A O 1
ATOM 758 N N . THR A 1 90 ? -18.271 -2.191 17.381 1.00 87.56 90 THR A N 1
ATOM 759 C CA . THR A 1 90 ? -19.577 -1.770 16.881 1.00 87.56 90 THR A CA 1
ATOM 760 C C . THR A 1 90 ? -19.802 -2.264 15.447 1.00 87.56 90 THR A C 1
ATOM 762 O O . THR A 1 90 ? -18.865 -2.432 14.662 1.00 87.56 90 THR A O 1
ATOM 765 N N . VAL A 1 91 ? -21.066 -2.468 15.058 1.00 86.31 91 VAL A N 1
ATOM 766 C CA . VAL A 1 91 ? -21.427 -2.872 13.682 1.00 86.31 91 VAL A CA 1
ATOM 767 C C . VAL A 1 91 ? -20.837 -1.932 12.611 1.00 86.31 91 VAL A C 1
ATOM 769 O O . VAL A 1 91 ? -20.297 -2.442 11.628 1.00 86.31 91 VAL A O 1
ATOM 772 N N . PRO A 1 92 ? -20.857 -0.590 12.770 1.00 91.62 92 PRO A N 1
ATOM 773 C CA . PRO A 1 92 ? -20.233 0.314 11.803 1.00 91.62 92 PRO A CA 1
ATOM 774 C C . PRO A 1 92 ? -18.727 0.087 11.627 1.00 91.62 92 PRO A C 1
ATOM 776 O O . PRO A 1 92 ? -18.225 0.167 10.506 1.00 91.62 92 PRO A O 1
ATOM 779 N N . GLU A 1 93 ? -17.997 -0.233 12.699 1.00 88.62 93 GLU A N 1
ATOM 780 C CA . GLU A 1 93 ? -16.559 -0.516 12.619 1.00 88.62 93 GLU A CA 1
ATOM 781 C C . GLU A 1 93 ? -16.272 -1.806 11.849 1.00 88.62 93 GLU A C 1
ATOM 783 O O . GLU A 1 93 ? -15.344 -1.836 11.038 1.00 88.62 93 GLU A O 1
ATOM 788 N N . LEU A 1 94 ? -17.082 -2.848 12.057 1.00 88.56 94 LEU A N 1
ATOM 789 C CA . LEU A 1 94 ? -16.971 -4.111 11.321 1.00 88.56 94 LEU A CA 1
ATOM 790 C C . LEU A 1 94 ? -17.288 -3.920 9.832 1.00 88.56 94 LEU A C 1
ATOM 792 O O . LEU A 1 94 ? -16.565 -4.430 8.977 1.00 88.56 94 LEU A O 1
ATOM 796 N N . MET A 1 95 ? -18.323 -3.140 9.510 1.00 91.31 95 MET A N 1
ATOM 797 C CA . MET A 1 95 ? -18.676 -2.816 8.123 1.00 91.31 95 MET A CA 1
ATOM 798 C C . MET A 1 95 ? -17.582 -1.999 7.430 1.00 91.31 95 MET A C 1
ATOM 800 O O . MET A 1 95 ? -17.230 -2.281 6.285 1.00 91.31 95 MET A O 1
ATOM 804 N N . ASN A 1 96 ? -16.987 -1.029 8.128 1.00 93.31 96 ASN A N 1
ATOM 805 C CA . ASN A 1 96 ? -15.855 -0.274 7.599 1.00 93.31 96 ASN A CA 1
ATOM 806 C C . ASN A 1 96 ? -14.647 -1.189 7.335 1.00 93.31 96 ASN A C 1
ATOM 808 O O . ASN A 1 96 ? -14.059 -1.152 6.256 1.00 93.31 96 ASN A O 1
ATOM 812 N N . ALA A 1 97 ? -14.313 -2.068 8.284 1.00 90.81 97 ALA A N 1
ATOM 813 C CA . ALA A 1 97 ? -13.238 -3.043 8.119 1.00 90.81 97 ALA A CA 1
ATOM 814 C C . ALA A 1 97 ? -13.469 -3.960 6.907 1.00 90.81 97 ALA A C 1
ATOM 816 O O . ALA A 1 97 ? -12.548 -4.185 6.119 1.00 90.81 97 ALA A O 1
ATOM 817 N N . TYR A 1 98 ? -14.706 -4.431 6.723 1.00 92.69 98 TYR A N 1
ATOM 818 C CA . TYR A 1 98 ? -15.104 -5.217 5.560 1.00 92.69 98 TYR A CA 1
ATOM 819 C C . TYR A 1 98 ? -14.896 -4.449 4.249 1.00 92.69 98 TYR A C 1
ATOM 821 O O . TYR A 1 98 ? -14.288 -4.982 3.321 1.00 92.69 98 TYR A O 1
ATOM 829 N N . HIS A 1 99 ? -15.334 -3.190 4.173 1.00 95.25 99 HIS A N 1
ATOM 830 C CA . HIS A 1 99 ? -15.163 -2.371 2.971 1.00 95.25 99 HIS A CA 1
ATOM 831 C C . HIS A 1 99 ? -13.695 -2.122 2.626 1.00 95.25 99 HIS A C 1
ATOM 833 O O . HIS A 1 99 ? -13.324 -2.225 1.457 1.00 95.25 99 HIS A O 1
ATOM 839 N N . VAL A 1 100 ? -12.849 -1.862 3.626 1.00 93.94 100 VAL A N 1
ATOM 840 C CA . VAL A 1 100 ? -11.402 -1.714 3.413 1.00 93.94 100 VAL A CA 1
ATOM 841 C C . VAL A 1 100 ? -10.806 -3.011 2.860 1.00 93.94 100 VAL A C 1
ATOM 843 O O . VAL A 1 100 ? -10.116 -2.981 1.843 1.00 93.94 100 VAL A O 1
ATOM 846 N N . MET A 1 101 ? -11.128 -4.163 3.460 1.00 94.69 101 MET A N 1
ATOM 847 C CA . MET A 1 101 ? -10.649 -5.463 2.974 1.00 94.69 101 MET A CA 1
ATOM 848 C C . MET A 1 101 ? -11.138 -5.781 1.557 1.00 94.69 101 MET A C 1
ATOM 850 O O . MET A 1 101 ? -10.393 -6.338 0.751 1.00 94.69 101 MET A O 1
ATOM 854 N N . GLN A 1 102 ? -12.384 -5.433 1.239 1.00 95.69 102 GLN A N 1
ATOM 855 C CA . GLN A 1 102 ? -12.947 -5.611 -0.096 1.00 95.69 102 GLN A CA 1
ATOM 856 C C . GLN A 1 102 ? -12.242 -4.719 -1.130 1.00 95.69 102 GLN A C 1
ATOM 858 O O . GLN A 1 102 ? -11.983 -5.169 -2.248 1.00 95.69 102 GLN A O 1
ATOM 863 N N . GLY A 1 103 ? -11.910 -3.479 -0.760 1.00 96.19 103 GLY A N 1
ATOM 864 C CA . GLY A 1 103 ? -11.105 -2.570 -1.575 1.00 96.19 103 GLY A CA 1
ATOM 865 C C . GLY A 1 103 ? -9.729 -3.155 -1.892 1.00 96.19 103 GLY A C 1
ATOM 866 O O . GLY A 1 103 ? -9.400 -3.337 -3.065 1.00 96.19 103 GLY A O 1
ATOM 867 N N . ASP A 1 104 ? -8.983 -3.559 -0.859 1.00 95.56 104 ASP A N 1
ATOM 868 C CA . ASP A 1 104 ? -7.658 -4.175 -1.010 1.00 95.56 104 ASP A CA 1
ATOM 869 C C . ASP A 1 104 ? -7.712 -5.439 -1.899 1.00 95.56 104 ASP A C 1
ATOM 871 O O . ASP A 1 104 ? -6.864 -5.627 -2.774 1.00 95.56 104 ASP A O 1
ATOM 875 N N . TYR A 1 105 ? -8.738 -6.287 -1.737 1.00 95.94 105 TYR A N 1
ATOM 876 C CA . TYR A 1 105 ? -8.936 -7.479 -2.573 1.00 95.94 105 TYR A CA 1
ATOM 877 C C . TYR A 1 105 ? -9.124 -7.135 -4.057 1.00 95.94 105 TYR A C 1
ATOM 879 O O . TYR A 1 105 ? -8.541 -7.781 -4.934 1.00 95.94 105 TYR A O 1
ATOM 887 N N . ASN A 1 106 ? -9.941 -6.122 -4.353 1.00 96.19 106 ASN A N 1
ATOM 888 C CA . ASN A 1 106 ? -10.187 -5.695 -5.726 1.00 96.19 106 ASN A CA 1
ATOM 889 C C . ASN A 1 106 ? -8.914 -5.153 -6.381 1.00 96.19 106 ASN A C 1
ATOM 891 O O . ASN A 1 106 ? -8.652 -5.462 -7.544 1.00 96.19 106 ASN A O 1
ATOM 895 N N . GLU A 1 107 ? -8.110 -4.398 -5.635 1.00 95.06 107 GLU A N 1
ATOM 896 C CA . GLU A 1 107 ? -6.823 -3.897 -6.115 1.00 95.06 107 GLU A CA 1
ATOM 897 C C . GLU A 1 107 ? -5.832 -5.035 -6.388 1.00 95.06 107 GLU A C 1
ATOM 899 O O . GLU A 1 107 ? -5.254 -5.078 -7.473 1.00 95.06 107 GLU A O 1
ATOM 904 N N . ILE A 1 108 ? -5.712 -6.018 -5.485 1.00 95.25 108 ILE A N 1
ATOM 905 C CA . ILE A 1 108 ? -4.891 -7.222 -5.716 1.00 95.25 108 ILE A CA 1
ATOM 906 C C . ILE A 1 108 ? -5.330 -7.938 -6.997 1.00 95.25 108 ILE A C 1
ATOM 908 O O . ILE A 1 108 ? -4.499 -8.386 -7.790 1.00 95.25 108 ILE A O 1
ATOM 912 N N . ARG A 1 109 ? -6.644 -8.059 -7.220 1.00 95.00 109 ARG A N 1
ATOM 913 C CA . ARG A 1 109 ? -7.185 -8.710 -8.417 1.00 95.00 109 ARG A CA 1
ATOM 914 C C . ARG A 1 109 ? -6.785 -7.972 -9.697 1.00 95.00 109 A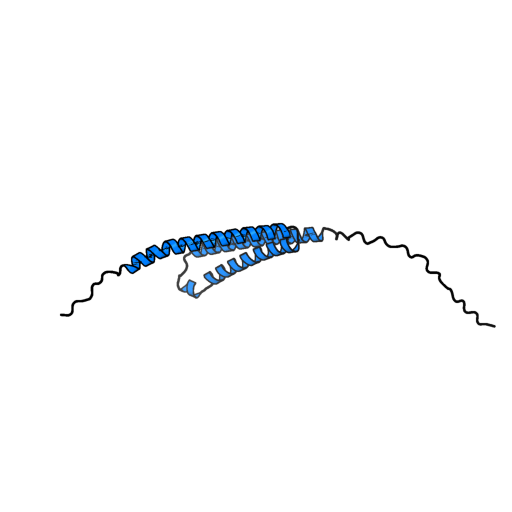RG A C 1
ATOM 916 O O . ARG A 1 109 ? -6.454 -8.632 -10.680 1.00 95.00 109 ARG A O 1
ATOM 923 N N . LEU A 1 110 ? -6.812 -6.639 -9.688 1.00 94.56 110 LEU A N 1
ATOM 924 C CA . LEU A 1 110 ? -6.381 -5.813 -10.820 1.00 94.56 110 LEU A CA 1
ATOM 925 C C . LEU A 1 110 ? -4.876 -5.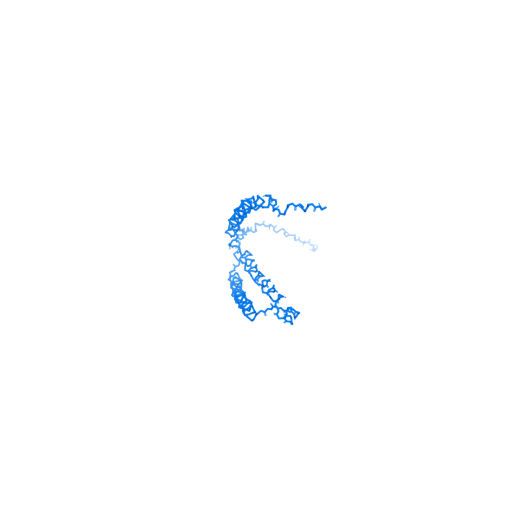949 -11.070 1.00 94.56 110 LEU A C 1
ATOM 927 O O . LEU A 1 110 ? -4.462 -6.220 -12.195 1.00 94.56 110 LEU A O 1
ATOM 931 N N . GLU A 1 111 ? -4.064 -5.838 -10.022 1.00 93.00 111 GLU A N 1
ATOM 932 C CA . GLU A 1 111 ? -2.607 -5.955 -10.113 1.00 93.00 111 GLU A CA 1
ATOM 933 C C . GLU A 1 111 ? -2.148 -7.326 -10.592 1.00 93.00 111 GLU A C 1
ATOM 935 O O . GLU A 1 111 ? -1.235 -7.420 -11.409 1.00 93.00 111 GLU A O 1
ATOM 940 N N . LYS A 1 112 ? -2.828 -8.394 -10.163 1.00 91.75 112 LYS A N 1
ATOM 941 C CA . LYS A 1 112 ? -2.603 -9.737 -10.702 1.00 91.75 112 LYS A CA 1
ATOM 942 C C . LYS A 1 112 ? -2.835 -9.785 -12.218 1.00 91.75 112 LYS A C 1
ATOM 944 O O . LYS A 1 112 ? -2.093 -10.469 -12.919 1.00 91.75 112 LYS A O 1
ATOM 949 N N . GLY A 1 113 ? -3.852 -9.083 -12.723 1.00 92.12 113 GLY A N 1
ATOM 950 C CA . GLY A 1 113 ? -4.103 -8.960 -14.162 1.00 92.12 113 GLY A CA 1
ATOM 951 C C . GLY A 1 113 ? -2.930 -8.295 -14.881 1.00 92.12 113 GLY A C 1
ATOM 952 O O . GLY A 1 113 ? -2.341 -8.894 -15.777 1.00 92.12 113 GLY A O 1
ATOM 953 N N . ILE A 1 114 ? -2.520 -7.121 -14.395 1.00 91.88 114 ILE A N 1
ATOM 954 C CA . ILE A 1 114 ? -1.392 -6.351 -14.943 1.00 91.88 114 ILE A CA 1
ATOM 955 C C . ILE A 1 114 ? -0.096 -7.175 -14.923 1.00 91.88 114 ILE A C 1
ATOM 957 O O . ILE A 1 114 ? 0.652 -7.182 -15.898 1.00 91.88 114 ILE A O 1
ATOM 961 N N . PHE A 1 115 ? 0.159 -7.913 -13.839 1.00 92.00 115 PHE A N 1
ATOM 962 C CA . PHE A 1 115 ? 1.318 -8.796 -13.719 1.00 92.00 115 PHE A CA 1
ATOM 963 C C . PHE A 1 115 ? 1.368 -9.817 -14.863 1.00 92.00 115 PHE A C 1
ATOM 965 O O . PHE A 1 115 ? 2.391 -9.959 -15.533 1.00 92.00 115 PHE A 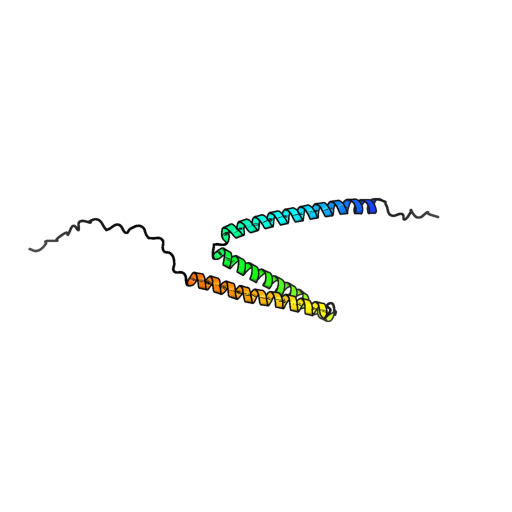O 1
ATOM 972 N N . HIS A 1 116 ? 0.256 -10.511 -15.117 1.00 90.75 116 HIS A N 1
ATOM 973 C CA . HIS A 1 116 ? 0.180 -11.493 -16.198 1.00 90.75 116 HIS A CA 1
ATOM 974 C C . HIS A 1 116 ? 0.282 -10.854 -17.588 1.00 90.75 116 HIS A C 1
ATOM 976 O O . HIS A 1 116 ? 0.875 -11.461 -18.482 1.00 90.75 116 HIS A O 1
ATOM 982 N N . ASP A 1 117 ? -0.244 -9.643 -17.770 1.00 90.56 117 ASP A N 1
ATOM 983 C CA . ASP A 1 117 ? -0.141 -8.913 -19.035 1.00 90.56 117 ASP A CA 1
ATOM 984 C C . ASP A 1 117 ? 1.311 -8.531 -19.356 1.00 90.56 117 ASP A C 1
ATOM 986 O O . ASP A 1 117 ? 1.760 -8.711 -20.491 1.00 90.56 117 ASP A O 1
ATOM 990 N N . ILE A 1 118 ? 2.078 -8.076 -18.358 1.00 87.69 118 ILE A N 1
ATOM 991 C CA . ILE A 1 118 ? 3.510 -7.778 -18.513 1.00 87.69 118 ILE A CA 1
ATOM 992 C C . ILE A 1 118 ? 4.279 -9.054 -18.852 1.00 87.69 118 ILE A C 1
ATOM 994 O O . ILE A 1 118 ? 5.013 -9.074 -19.839 1.00 87.69 118 ILE A O 1
ATOM 998 N N . VAL A 1 119 ? 4.075 -10.138 -18.096 1.00 88.38 119 VAL A N 1
ATOM 999 C CA . VAL A 1 119 ? 4.732 -11.427 -18.374 1.00 88.38 119 VAL A CA 1
ATOM 1000 C C . VAL A 1 119 ? 4.458 -11.877 -19.812 1.00 88.38 119 VAL A C 1
ATOM 1002 O O . VAL A 1 119 ? 5.397 -12.150 -20.558 1.00 88.38 119 VAL A O 1
ATOM 1005 N N . ARG A 1 120 ? 3.194 -11.844 -20.254 1.00 88.81 120 ARG A N 1
ATOM 1006 C CA . ARG A 1 120 ? 2.810 -12.222 -21.622 1.00 88.81 120 ARG A CA 1
ATOM 1007 C C . ARG A 1 120 ? 3.455 -11.326 -22.682 1.00 88.81 120 ARG A C 1
ATOM 1009 O O . ARG A 1 120 ? 3.891 -11.821 -23.722 1.00 88.81 120 ARG A O 1
ATOM 1016 N N . LYS A 1 121 ? 3.516 -10.010 -22.452 1.00 87.19 121 LYS A N 1
ATOM 1017 C CA . LYS A 1 121 ? 4.172 -9.060 -23.366 1.00 87.19 121 LYS A CA 1
ATOM 1018 C C . LYS A 1 121 ? 5.645 -9.419 -23.565 1.00 87.19 121 LYS A C 1
ATOM 1020 O O . LYS A 1 121 ? 6.126 -9.419 -24.694 1.00 87.19 121 LYS A O 1
ATOM 1025 N N . TYR A 1 122 ? 6.352 -9.771 -22.498 1.00 82.88 122 TYR A N 1
ATOM 1026 C CA . TYR A 1 122 ? 7.760 -10.151 -22.597 1.00 82.88 122 TYR A CA 1
ATOM 1027 C C . TYR A 1 122 ? 7.969 -11.546 -23.199 1.00 82.88 122 TYR A C 1
ATOM 1029 O O . TYR A 1 122 ? 8.874 -11.708 -24.008 1.00 82.88 122 TYR A O 1
ATOM 1037 N N . GLU A 1 123 ? 7.113 -12.525 -22.897 1.00 82.06 123 GLU A N 1
ATOM 1038 C CA . GLU A 1 123 ? 7.172 -13.862 -23.517 1.00 82.06 123 GLU A CA 1
ATOM 1039 C C . GLU A 1 123 ? 6.890 -13.833 -25.028 1.00 82.06 123 GLU A C 1
ATOM 1041 O O . GLU A 1 123 ? 7.448 -14.623 -25.787 1.00 82.06 123 GLU A O 1
ATOM 1046 N N . SER A 1 124 ? 6.041 -12.906 -25.481 1.00 77.06 124 SER A N 1
ATOM 1047 C CA . SER A 1 124 ? 5.713 -12.721 -26.902 1.00 77.06 124 SER A CA 1
ATOM 1048 C C . SER A 1 124 ? 6.742 -11.891 -27.679 1.00 77.06 124 SER A C 1
ATOM 1050 O O . SER A 1 124 ? 6.673 -11.839 -28.909 1.00 77.06 124 SER A O 1
ATOM 1052 N N . THR A 1 125 ? 7.719 -11.275 -27.002 1.00 66.56 125 THR A N 1
ATOM 1053 C CA . THR A 1 125 ? 8.805 -10.545 -27.665 1.00 66.56 125 THR A CA 1
ATOM 1054 C C . THR A 1 125 ? 9.983 -11.510 -27.876 1.00 66.56 125 THR A C 1
ATOM 1056 O O . THR A 1 125 ? 10.562 -11.971 -26.892 1.00 66.56 125 THR A O 1
ATOM 1059 N N . PRO A 1 126 ? 10.361 -11.866 -29.120 1.00 56.22 126 PRO A N 1
ATOM 1060 C CA . PRO A 1 126 ? 11.465 -12.793 -29.352 1.00 56.22 126 PRO A CA 1
ATOM 1061 C C . PRO A 1 126 ? 12.774 -12.219 -28.786 1.00 56.22 126 PRO A C 1
ATOM 1063 O O . PRO A 1 126 ? 12.969 -11.001 -28.823 1.00 56.22 126 PRO A O 1
ATOM 1066 N N . PRO A 1 127 ? 13.693 -13.063 -28.282 1.00 56.34 127 PRO A N 1
ATOM 1067 C CA . PRO A 1 127 ? 14.965 -12.586 -27.766 1.00 56.34 127 PRO A CA 1
ATOM 1068 C C . PRO A 1 127 ? 15.724 -11.883 -28.892 1.00 56.34 127 PRO A C 1
ATOM 1070 O O . PRO A 1 127 ? 16.100 -12.510 -29.887 1.00 56.34 127 PRO A O 1
ATOM 1073 N N . THR A 1 128 ? 15.964 -10.580 -28.729 1.00 55.16 128 THR A N 1
ATOM 1074 C CA . THR A 1 128 ? 16.908 -9.822 -29.552 1.00 55.16 128 THR A CA 1
ATOM 1075 C C . THR A 1 128 ? 18.285 -10.427 -29.325 1.00 55.16 128 THR A C 1
ATOM 1077 O O . THR A 1 128 ? 19.021 -10.049 -28.417 1.00 55.16 128 THR A O 1
ATOM 1080 N N . THR A 1 129 ? 18.604 -11.441 -30.121 1.00 54.09 129 THR A N 1
ATOM 1081 C CA . THR A 1 129 ? 19.934 -12.032 -30.161 1.00 54.09 129 THR A CA 1
ATOM 1082 C C . THR A 1 129 ? 20.854 -10.918 -30.658 1.00 54.09 129 THR A C 1
ATOM 1084 O O . THR A 1 129 ? 20.588 -10.375 -31.736 1.00 54.09 129 THR A O 1
ATOM 1087 N N . PRO A 1 130 ? 21.896 -10.517 -29.907 1.00 59.78 130 PRO A N 1
ATOM 1088 C CA . PRO A 1 130 ? 22.903 -9.616 -30.447 1.00 59.78 130 PRO A CA 1
ATOM 1089 C C . PRO A 1 130 ? 23.414 -10.223 -31.759 1.00 59.78 130 PRO A C 1
ATOM 1091 O O . PRO A 1 130 ? 23.590 -11.446 -31.799 1.00 59.78 130 PRO A O 1
ATOM 1094 N N . PRO A 1 131 ? 23.640 -9.440 -32.831 1.00 56.38 131 PRO A N 1
ATOM 1095 C CA . PRO A 1 131 ? 24.269 -9.976 -34.026 1.00 56.38 131 PRO A CA 1
ATOM 1096 C C . PRO A 1 131 ? 25.595 -10.595 -33.589 1.00 56.38 131 PRO A C 1
ATOM 1098 O O . PRO A 1 131 ? 26.498 -9.899 -33.123 1.00 56.38 131 PRO A O 1
ATOM 1101 N N . GLY A 1 132 ? 25.664 -11.927 -33.646 1.00 54.03 132 GLY A N 1
ATOM 1102 C CA . GLY A 1 132 ? 26.880 -12.652 -33.323 1.00 54.03 132 GLY A CA 1
ATOM 1103 C C . GLY A 1 132 ? 28.020 -12.097 -34.177 1.00 54.03 132 GLY A C 1
ATOM 1104 O O . GLY A 1 132 ? 27.774 -11.686 -35.317 1.00 54.03 132 GLY A O 1
ATOM 1105 N N . PRO A 1 133 ? 29.255 -12.048 -33.649 1.00 64.31 133 PRO A N 1
ATOM 1106 C CA . PRO A 1 133 ? 30.390 -11.587 -34.432 1.00 64.31 133 PRO A CA 1
ATOM 1107 C C . PRO A 1 133 ? 30.439 -12.367 -35.754 1.00 64.31 133 PRO A C 1
ATOM 1109 O O . PRO A 1 133 ? 30.118 -13.563 -35.763 1.00 64.31 133 PRO A O 1
ATOM 1112 N N . PRO A 1 134 ? 30.794 -11.712 -36.875 1.00 57.19 134 PRO A N 1
ATOM 1113 C CA . PRO A 1 134 ? 30.795 -12.347 -38.181 1.00 57.19 134 PRO A CA 1
ATOM 1114 C C . PRO A 1 134 ? 31.601 -13.641 -38.109 1.00 57.19 134 PRO A C 1
ATOM 1116 O O . PRO A 1 134 ? 32.767 -13.650 -37.711 1.00 57.19 134 PRO A O 1
ATOM 1119 N N . ARG A 1 135 ? 30.935 -14.745 -38.455 1.00 52.84 135 ARG A N 1
ATOM 1120 C CA . ARG A 1 135 ? 31.512 -16.085 -38.518 1.00 52.84 135 ARG A CA 1
ATOM 1121 C C . ARG A 1 135 ? 32.687 -16.029 -39.489 1.00 52.84 135 ARG A C 1
ATOM 1123 O O . ARG A 1 135 ? 32.484 -15.989 -40.699 1.00 52.84 135 ARG A O 1
ATOM 1130 N N . SER A 1 136 ? 33.906 -15.979 -38.960 1.00 51.66 136 SER A N 1
ATOM 1131 C CA . SER A 1 136 ? 35.111 -16.059 -39.771 1.00 51.66 136 SER A CA 1
ATOM 1132 C C . SER A 1 136 ? 35.103 -17.400 -40.501 1.00 51.66 136 SER A C 1
ATOM 1134 O O . SER A 1 136 ? 34.998 -18.476 -39.908 1.00 51.66 136 SER A O 1
ATOM 1136 N N . THR A 1 137 ? 35.134 -17.323 -41.826 1.00 55.91 137 THR A N 1
ATOM 1137 C CA . THR A 1 137 ? 35.293 -18.457 -42.730 1.00 55.91 137 THR A CA 1
ATOM 1138 C C . THR A 1 137 ? 36.513 -19.271 -42.283 1.00 55.91 137 THR A C 1
ATOM 1140 O O . THR A 1 137 ? 37.561 -18.669 -42.034 1.00 55.91 137 THR A O 1
ATOM 1143 N N . PRO A 1 138 ? 36.445 -20.612 -42.172 1.00 43.41 138 PRO A N 1
ATOM 1144 C CA . PRO A 1 138 ? 37.618 -21.396 -41.818 1.00 43.41 138 PRO A CA 1
ATOM 1145 C C . PRO A 1 138 ? 38.636 -21.303 -42.957 1.00 43.41 138 PRO A C 1
ATOM 1147 O O . PRO A 1 138 ? 38.485 -21.931 -44.005 1.00 43.41 138 PRO A O 1
A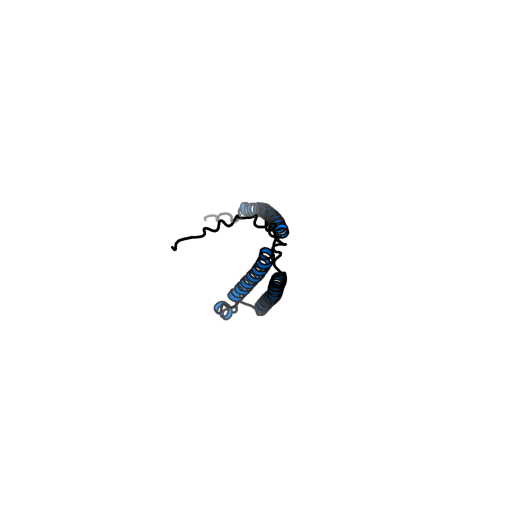TOM 1150 N N . GLY A 1 139 ? 39.665 -20.482 -42.748 1.00 43.69 139 GLY A N 1
ATOM 1151 C CA . GLY A 1 139 ? 40.854 -20.438 -43.584 1.00 43.69 139 GLY A CA 1
ATOM 1152 C C . GLY A 1 139 ? 41.484 -21.826 -43.677 1.00 43.69 139 GLY A C 1
ATOM 1153 O O . GLY A 1 139 ? 41.527 -22.578 -42.700 1.00 43.69 139 GLY A O 1
ATOM 1154 N N . GLY A 1 140 ? 41.927 -22.167 -44.886 1.00 53.44 140 GLY A N 1
ATOM 1155 C CA . GLY A 1 140 ? 42.392 -23.488 -45.285 1.00 53.44 140 GLY A CA 1
ATOM 1156 C C . GLY A 1 140 ? 43.341 -24.153 -44.291 1.00 53.44 140 GLY A C 1
ATOM 1157 O O . GLY A 1 140 ? 44.514 -23.802 -44.185 1.00 53.44 140 GLY A O 1
ATOM 1158 N N . ARG A 1 141 ? 42.857 -25.213 -43.641 1.00 40.47 141 ARG A N 1
ATOM 1159 C CA . ARG A 1 141 ? 43.721 -26.257 -43.090 1.00 40.47 141 ARG A CA 1
ATOM 1160 C C . ARG A 1 141 ? 44.061 -27.223 -44.219 1.00 40.47 141 ARG A C 1
ATOM 1162 O O . ARG A 1 141 ? 43.207 -27.989 -44.663 1.00 40.47 141 ARG A O 1
ATOM 1169 N N . ARG A 1 142 ? 45.317 -27.188 -44.676 1.00 47.41 142 ARG A N 1
ATOM 1170 C CA . ARG A 1 142 ? 45.908 -28.242 -45.512 1.00 47.41 142 ARG A CA 1
ATOM 1171 C C . ARG A 1 142 ? 45.701 -29.586 -44.812 1.00 47.41 142 ARG A C 1
ATOM 1173 O O . ARG A 1 142 ? 46.294 -29.857 -43.772 1.00 47.41 142 ARG A O 1
ATOM 1180 N N . ARG A 1 143 ? 44.838 -30.416 -45.393 1.00 39.59 143 ARG A N 1
ATOM 1181 C CA . ARG A 1 143 ? 44.676 -31.826 -45.049 1.00 39.59 143 ARG A CA 1
ATOM 1182 C C . ARG A 1 143 ? 45.917 -32.558 -45.564 1.00 39.59 143 ARG A C 1
ATOM 1184 O O . ARG A 1 143 ? 46.021 -32.820 -46.756 1.00 39.59 143 ARG A O 1
ATOM 1191 N N . VAL A 1 144 ? 46.869 -32.851 -44.681 1.00 43.84 144 VAL A N 1
ATOM 1192 C CA . VAL A 1 144 ? 47.952 -33.799 -44.976 1.00 43.84 144 VAL A CA 1
ATOM 1193 C C . VAL A 1 144 ? 47.349 -35.197 -44.890 1.00 43.84 144 VAL A C 1
ATOM 1195 O O . VAL A 1 144 ? 47.054 -35.696 -43.807 1.00 43.84 144 VAL A O 1
ATOM 1198 N N . THR A 1 145 ? 47.082 -35.801 -46.044 1.00 40.81 145 THR A N 1
ATOM 1199 C CA . THR A 1 145 ? 46.727 -37.216 -46.156 1.00 40.81 145 THR A CA 1
ATOM 1200 C C . THR A 1 145 ? 48.002 -38.046 -46.060 1.00 40.81 145 THR A C 1
ATOM 1202 O O . THR A 1 145 ? 48.805 -38.043 -46.990 1.00 40.81 145 THR A O 1
ATOM 1205 N N . TRP A 1 146 ? 48.180 -38.769 -44.958 1.00 36.28 146 TRP A N 1
ATOM 1206 C CA . TRP A 1 146 ? 49.139 -39.868 -44.895 1.00 36.28 146 TRP A CA 1
ATOM 1207 C C . TRP A 1 146 ? 48.537 -41.063 -45.643 1.00 36.28 146 TRP A C 1
ATOM 1209 O O . TRP A 1 146 ? 47.566 -41.659 -45.182 1.00 36.28 146 TRP A O 1
ATOM 1219 N N . ARG A 1 147 ? 49.062 -41.366 -46.837 1.00 38.19 147 ARG A N 1
ATOM 1220 C CA . ARG A 1 147 ? 48.825 -42.645 -47.518 1.00 38.19 147 ARG A CA 1
ATOM 1221 C C . ARG A 1 147 ? 49.813 -43.663 -46.960 1.00 38.19 147 ARG A C 1
ATOM 1223 O O . ARG A 1 147 ? 51.015 -43.536 -47.175 1.00 38.19 147 ARG A O 1
ATOM 1230 N N . SER A 1 148 ? 49.289 -44.657 -46.260 1.00 44.47 148 SER A N 1
ATOM 1231 C CA . SER A 1 148 ? 49.982 -45.896 -45.928 1.00 44.47 148 SER A CA 1
ATOM 1232 C C . SER A 1 148 ? 50.124 -46.721 -47.210 1.00 44.47 148 SER A C 1
ATOM 1234 O O . SER A 1 148 ? 49.113 -47.147 -47.760 1.00 44.47 148 SER A O 1
ATOM 1236 N N . ASN A 1 149 ? 51.351 -46.939 -47.680 1.00 38.81 149 ASN A N 1
ATOM 1237 C CA . ASN A 1 149 ? 51.657 -47.999 -48.639 1.00 38.81 149 ASN A CA 1
ATOM 1238 C C . ASN A 1 149 ? 52.477 -49.060 -47.897 1.00 38.81 149 ASN A C 1
ATOM 1240 O O . ASN A 1 149 ? 53.646 -48.844 -47.586 1.00 38.81 149 ASN A O 1
ATOM 1244 N N . LEU A 1 150 ? 51.825 -50.177 -47.593 1.00 39.81 150 LEU A N 1
ATOM 1245 C CA . LEU A 1 150 ? 52.433 -51.466 -47.279 1.00 39.81 150 LEU A CA 1
ATOM 1246 C C . LEU A 1 150 ? 51.629 -52.514 -48.064 1.00 39.81 150 LEU A C 1
ATOM 1248 O O . LEU A 1 150 ? 50.409 -52.361 -48.165 1.00 39.81 150 LEU A O 1
ATOM 1252 N N . ASN A 1 151 ? 52.335 -53.527 -48.577 1.00 39.31 151 ASN A N 1
ATOM 1253 C CA . ASN A 1 151 ? 51.997 -54.519 -49.618 1.00 39.31 151 ASN A CA 1
ATOM 1254 C C . ASN A 1 151 ? 52.563 -54.064 -50.981 1.00 39.31 151 ASN A C 1
ATOM 1256 O O . ASN A 1 151 ? 52.143 -53.029 -51.492 1.00 39.31 151 ASN A O 1
ATOM 1260 N N . GLU A 1 152 ? 53.552 -54.715 -51.596 1.00 34.44 152 GLU A N 1
ATOM 1261 C CA . GLU A 1 152 ? 54.138 -56.067 -51.469 1.00 34.44 152 GLU A CA 1
ATOM 1262 C C . GLU A 1 152 ? 55.674 -56.021 -51.481 1.00 34.44 152 GLU A C 1
ATOM 1264 O O . GLU A 1 152 ? 56.234 -55.089 -52.105 1.00 34.44 152 GLU A O 1
#